Protein AF-A0A7R9B9U2-F1 (afdb_monomer_lite)

Sequence (129 aa):
MHIVNLHWIIADDVPTCNTMIGKLLNKFGIPFTHIASPMPDVYRKSSVVPRGVANRRAALGWIRKNIHSGVLYFGDDDNTFDLELFDEIRFTNKVSMFPVGLIGDYSVSSPVLKEVKQLNICFILFLNK

pLDDT: mean 85.17, std 16.53, range [28.7, 96.31]

Radius of gyration: 16.4 Å; chains: 1; bounding box: 38×35×41 Å

InterPro domains:
  IPR005027 Glycosyl transferase, family 43 [PF03360] (1-116)
  IPR005027 Glycosyl transferase, family 43 [PTHR10896] (2-114)
  IPR029044 Nucleotide-diphospho-sugar transferases [G3DSA:3.90.550.10] (1-121)
  IPR029044 Nucleotide-diphospho-sugar transferases [SSF53448] (1-115)

Structure (mmCIF, N/CA/C/O backbone):
data_AF-A0A7R9B9U2-F1
#
_entry.id   AF-A0A7R9B9U2-F1
#
loop_
_atom_site.group_PDB
_atom_site.id
_atom_site.type_symbol
_atom_site.label_atom_id
_atom_site.label_alt_id
_atom_site.label_comp_id
_atom_site.label_asym_id
_atom_site.label_entity_id
_atom_site.label_seq_id
_atom_site.pdbx_PDB_ins_code
_atom_site.Cartn_x
_atom_site.Cartn_y
_atom_site.Cartn_z
_atom_site.occupancy
_atom_site.B_iso_or_equiv
_atom_site.auth_seq_id
_atom_site.auth_comp_id
_atom_site.auth_asym_id
_atom_site.auth_atom_id
_atom_site.pdbx_PDB_model_num
ATOM 1 N N . MET A 1 1 ? -6.814 -17.781 2.636 1.00 72.94 1 MET A N 1
ATOM 2 C CA . MET A 1 1 ? -6.693 -16.328 2.882 1.00 72.94 1 MET A CA 1
ATOM 3 C C . MET A 1 1 ? -7.606 -15.963 4.040 1.00 72.94 1 MET A C 1
ATOM 5 O O . MET A 1 1 ? -8.658 -16.581 4.135 1.00 72.94 1 MET A O 1
ATOM 9 N N . HIS A 1 2 ? -7.211 -15.027 4.907 1.00 88.12 2 HIS A N 1
ATOM 10 C CA . HIS A 1 2 ? -7.968 -14.697 6.128 1.00 88.12 2 HIS A CA 1
ATOM 11 C C . HIS A 1 2 ? -8.824 -13.428 5.995 1.00 88.12 2 HIS A C 1
ATOM 13 O O . HIS A 1 2 ? -9.894 -13.353 6.584 1.00 88.12 2 HIS A O 1
ATOM 19 N N . ILE A 1 3 ? -8.390 -12.459 5.183 1.00 90.69 3 ILE A N 1
ATOM 20 C CA . ILE A 1 3 ? -9.098 -11.187 4.994 1.00 90.69 3 ILE A CA 1
ATOM 21 C C . ILE A 1 3 ? -10.133 -11.316 3.870 1.00 90.69 3 ILE A C 1
ATOM 23 O O . ILE A 1 3 ? -9.778 -11.596 2.722 1.00 90.69 3 ILE A O 1
ATOM 27 N N . VAL A 1 4 ? -11.409 -11.086 4.193 1.00 90.94 4 VAL A N 1
ATOM 28 C CA . VAL A 1 4 ? -12.510 -11.010 3.214 1.00 90.94 4 VAL A CA 1
ATOM 29 C C . VAL A 1 4 ? -12.470 -9.702 2.412 1.00 90.94 4 VAL A C 1
ATOM 31 O O . VAL A 1 4 ? -11.942 -8.694 2.884 1.00 90.94 4 VAL A O 1
ATOM 34 N N . ASN A 1 5 ? -13.036 -9.713 1.201 1.00 90.94 5 ASN A N 1
ATOM 35 C CA . ASN A 1 5 ? -13.239 -8.551 0.314 1.00 90.94 5 ASN A CA 1
ATOM 36 C C . ASN A 1 5 ? -11.982 -7.691 0.017 1.00 90.94 5 ASN A C 1
ATOM 38 O O . ASN A 1 5 ? -12.083 -6.531 -0.388 1.00 90.94 5 ASN A O 1
ATOM 42 N N . LEU A 1 6 ? -10.788 -8.279 0.158 1.00 93.06 6 LEU A N 1
ATOM 43 C CA . LEU A 1 6 ? -9.498 -7.686 -0.207 1.00 93.06 6 LEU A CA 1
ATOM 44 C C . LEU A 1 6 ? -9.249 -7.767 -1.723 1.00 93.06 6 LEU A C 1
ATOM 46 O O . LEU A 1 6 ? -9.461 -8.818 -2.330 1.00 93.06 6 LEU A O 1
ATOM 50 N N . HIS A 1 7 ? -8.712 -6.692 -2.312 1.00 94.50 7 HIS A N 1
ATOM 51 C CA . HIS A 1 7 ? -8.168 -6.698 -3.676 1.00 94.50 7 HIS A CA 1
ATOM 52 C C . HIS A 1 7 ? -6.737 -6.150 -3.677 1.00 94.50 7 HIS A C 1
ATOM 54 O O . HIS A 1 7 ? -6.510 -4.968 -3.416 1.00 94.50 7 HIS A O 1
ATOM 60 N N . TRP A 1 8 ? -5.757 -7.002 -3.971 1.00 95.19 8 TRP A N 1
ATOM 61 C CA . TRP A 1 8 ? -4.342 -6.659 -3.842 1.00 95.19 8 TRP A CA 1
ATOM 62 C C . TRP A 1 8 ? -3.829 -5.935 -5.094 1.00 95.19 8 TRP A C 1
ATOM 64 O O . TRP A 1 8 ? -3.770 -6.504 -6.184 1.00 95.19 8 TRP A O 1
ATOM 74 N N . ILE A 1 9 ? -3.433 -4.669 -4.956 1.00 95.94 9 ILE A N 1
ATOM 75 C CA . ILE A 1 9 ? -2.789 -3.912 -6.038 1.00 95.94 9 ILE A CA 1
ATOM 76 C C . ILE A 1 9 ? -1.275 -3.964 -5.827 1.00 95.94 9 ILE A C 1
ATOM 78 O O . ILE A 1 9 ? -0.758 -3.333 -4.908 1.00 95.94 9 ILE A O 1
ATOM 82 N N . ILE A 1 10 ? -0.578 -4.704 -6.688 1.00 95.19 10 ILE A N 1
ATOM 83 C CA . ILE A 1 10 ? 0.881 -4.815 -6.710 1.00 95.19 10 ILE A CA 1
ATOM 84 C C . ILE A 1 10 ? 1.382 -3.895 -7.819 1.00 95.19 10 ILE A C 1
ATOM 86 O O . ILE A 1 10 ? 1.006 -4.058 -8.982 1.00 95.19 10 ILE A O 1
ATOM 90 N N . ALA A 1 11 ? 2.223 -2.929 -7.471 1.00 94.44 11 ALA A N 1
ATOM 91 C CA . ALA A 1 11 ? 2.845 -2.022 -8.423 1.00 94.44 11 ALA A CA 1
ATOM 92 C C . ALA A 1 11 ? 4.364 -2.054 -8.225 1.00 94.44 11 ALA A C 1
ATOM 94 O O . ALA A 1 11 ? 4.843 -1.772 -7.128 1.00 94.44 11 ALA A O 1
ATOM 95 N N . ASP A 1 12 ? 5.104 -2.390 -9.281 1.00 91.50 12 ASP A N 1
ATOM 96 C CA . ASP A 1 12 ? 6.541 -2.685 -9.238 1.00 91.50 12 ASP A CA 1
ATOM 97 C C . ASP A 1 12 ? 7.367 -1.558 -9.894 1.00 91.50 12 ASP A C 1
ATOM 99 O O . ASP A 1 12 ? 6.945 -0.975 -10.899 1.00 91.50 12 ASP A O 1
ATOM 103 N N . ASP A 1 13 ? 8.583 -1.288 -9.395 1.00 92.38 13 ASP A N 1
ATOM 104 C CA . ASP A 1 13 ? 9.549 -0.379 -10.051 1.00 92.38 13 ASP A CA 1
ATOM 105 C C . ASP A 1 13 ? 10.317 -1.103 -11.178 1.00 92.38 13 ASP A C 1
ATOM 107 O O . ASP A 1 13 ? 11.526 -1.323 -11.116 1.00 92.38 13 ASP A O 1
ATOM 111 N N . VAL A 1 14 ? 9.582 -1.519 -12.209 1.00 92.81 14 VAL A N 1
ATOM 112 C CA . VAL A 1 14 ? 10.098 -2.205 -13.406 1.00 92.81 14 VAL A CA 1
ATOM 113 C C . VAL A 1 14 ? 9.365 -1.710 -14.658 1.00 92.81 14 VAL A C 1
ATOM 115 O O . VAL A 1 14 ? 8.203 -1.315 -14.560 1.00 92.81 14 VAL A O 1
ATOM 118 N N . PRO A 1 15 ? 9.991 -1.741 -15.850 1.00 94.00 15 PRO A N 1
ATOM 119 C CA . PRO A 1 15 ? 9.350 -1.295 -17.089 1.00 94.00 15 PRO A CA 1
ATOM 120 C C . PRO A 1 15 ? 8.269 -2.255 -17.616 1.00 94.00 15 PRO A C 1
ATOM 122 O O . PRO A 1 15 ? 7.418 -1.834 -18.396 1.00 94.00 15 PRO A O 1
ATOM 125 N N . THR A 1 16 ? 8.282 -3.530 -17.212 1.00 95.38 16 THR A N 1
ATOM 126 C CA . THR A 1 16 ? 7.327 -4.565 -17.644 1.00 95.38 16 THR A CA 1
ATOM 127 C C . THR A 1 16 ? 7.011 -5.533 -16.501 1.00 95.38 16 THR A C 1
ATOM 129 O O . THR A 1 16 ? 7.877 -5.839 -15.685 1.00 95.38 16 THR A O 1
ATOM 132 N N . CYS A 1 17 ? 5.767 -6.022 -16.421 1.00 94.12 17 CYS A N 1
ATOM 133 C CA . CYS A 1 17 ? 5.313 -6.854 -15.302 1.00 94.12 17 CYS A CA 1
ATOM 134 C C . CYS A 1 17 ? 6.099 -8.174 -15.211 1.00 94.12 17 CYS A C 1
ATOM 136 O O . CYS A 1 17 ? 6.168 -8.944 -16.172 1.00 94.12 17 CYS A O 1
ATOM 138 N N . ASN A 1 18 ? 6.662 -8.467 -14.036 1.00 92.25 18 ASN A N 1
ATOM 139 C CA . ASN A 1 18 ? 7.468 -9.667 -13.819 1.00 92.25 18 ASN A CA 1
ATOM 140 C C . ASN A 1 18 ? 6.607 -10.948 -13.856 1.00 92.25 18 ASN A C 1
ATOM 142 O O . ASN A 1 18 ? 5.736 -11.160 -13.010 1.00 92.25 18 ASN A O 1
ATOM 146 N N . THR A 1 19 ? 6.894 -11.851 -14.801 1.00 93.81 19 THR A N 1
ATOM 147 C CA . THR A 1 19 ? 6.146 -13.114 -14.962 1.00 93.81 19 THR A CA 1
ATOM 148 C C . THR A 1 19 ? 6.278 -14.070 -13.770 1.00 93.81 19 THR A C 1
ATOM 150 O O . THR A 1 19 ? 5.392 -14.901 -13.568 1.00 93.81 19 THR A O 1
ATOM 153 N N . MET A 1 20 ? 7.333 -13.953 -12.954 1.00 94.31 20 MET A N 1
ATOM 154 C CA . MET A 1 20 ? 7.460 -14.698 -11.696 1.00 94.31 20 MET A CA 1
ATOM 155 C C . MET A 1 20 ? 6.416 -14.228 -10.677 1.00 94.31 20 MET A C 1
ATOM 157 O O . MET A 1 20 ? 5.723 -15.059 -10.094 1.00 94.31 20 MET A O 1
ATOM 161 N N . ILE A 1 21 ? 6.259 -12.910 -10.520 1.00 92.88 21 ILE A N 1
ATOM 162 C CA . ILE A 1 21 ? 5.288 -12.301 -9.600 1.00 92.88 21 ILE A CA 1
ATOM 163 C C . ILE A 1 21 ? 3.865 -12.646 -10.052 1.00 92.88 21 ILE A C 1
ATOM 165 O O . ILE A 1 21 ? 3.087 -13.163 -9.256 1.00 92.88 21 ILE A O 1
ATOM 169 N N . GLY A 1 22 ? 3.553 -12.525 -11.347 1.00 93.50 22 GLY A N 1
ATOM 170 C CA . GLY A 1 22 ? 2.263 -12.976 -11.886 1.00 93.50 22 GLY A CA 1
ATOM 171 C C . GLY A 1 22 ? 1.976 -14.467 -11.625 1.00 93.50 22 GLY A C 1
ATOM 172 O O . GLY A 1 22 ? 0.861 -14.828 -11.251 1.00 93.50 22 GLY A O 1
ATOM 173 N N . LYS A 1 23 ? 2.976 -15.353 -11.750 1.00 95.12 23 LYS A N 1
ATOM 174 C CA . LYS A 1 23 ? 2.841 -16.786 -11.408 1.00 95.12 23 LYS A CA 1
ATOM 175 C C . LYS A 1 23 ? 2.691 -17.047 -9.904 1.00 95.12 23 LYS A C 1
ATOM 177 O O . LYS A 1 23 ? 2.121 -18.073 -9.541 1.00 95.12 23 LYS A O 1
ATOM 182 N N . LEU A 1 24 ? 3.211 -16.169 -9.049 1.00 95.00 24 LEU A N 1
ATOM 183 C CA . LEU A 1 24 ? 3.092 -16.263 -7.594 1.00 95.00 24 LEU A CA 1
ATOM 184 C C . LEU A 1 24 ? 1.712 -15.786 -7.121 1.00 95.00 24 LEU A C 1
ATOM 186 O O . LEU A 1 24 ? 1.024 -16.531 -6.430 1.00 95.00 24 LEU A O 1
ATOM 190 N N . LEU A 1 25 ? 1.266 -14.610 -7.572 1.00 93.56 25 LEU A N 1
ATOM 191 C CA . LEU A 1 25 ? -0.032 -14.025 -7.214 1.00 93.56 25 LEU A CA 1
ATOM 192 C C . LEU A 1 25 ? -1.206 -14.944 -7.580 1.00 93.56 25 LEU A C 1
ATOM 194 O O . LEU A 1 25 ? -2.089 -15.180 -6.755 1.00 93.56 25 LEU A O 1
ATOM 198 N N . ASN A 1 26 ? -1.155 -15.572 -8.761 1.00 94.19 26 ASN A N 1
ATOM 199 C CA . ASN A 1 26 ? -2.141 -16.570 -9.190 1.00 94.19 26 ASN A CA 1
ATOM 200 C C . ASN A 1 26 ? -2.260 -17.790 -8.248 1.00 94.19 26 ASN A C 1
ATOM 202 O O . ASN A 1 26 ? -3.300 -18.444 -8.245 1.00 94.19 26 ASN A O 1
ATOM 206 N N . LYS A 1 27 ? -1.238 -18.112 -7.437 1.00 95.44 27 LYS A N 1
ATOM 207 C CA . LYS A 1 27 ? -1.301 -19.217 -6.459 1.00 95.44 27 LYS A CA 1
ATOM 208 C C . LYS A 1 27 ? -1.980 -18.835 -5.144 1.00 95.44 27 LYS A C 1
ATOM 210 O O . LYS A 1 27 ? -2.402 -19.729 -4.419 1.00 95.44 27 LYS A O 1
ATOM 215 N N . PHE A 1 28 ? -2.072 -17.547 -4.814 1.00 91.62 28 PHE A N 1
ATOM 216 C CA . PHE A 1 28 ? -2.641 -17.105 -3.537 1.00 91.62 28 PHE A CA 1
ATOM 217 C C . PHE A 1 28 ? -4.177 -17.077 -3.529 1.00 91.62 28 PHE A C 1
ATOM 219 O O . PHE A 1 28 ? -4.776 -17.054 -2.455 1.00 91.62 28 PHE A O 1
ATOM 226 N N . GLY A 1 29 ? -4.822 -17.068 -4.703 1.00 90.38 29 GLY A N 1
ATOM 227 C CA . GLY A 1 29 ? -6.286 -17.010 -4.825 1.00 90.38 29 GLY A CA 1
ATOM 228 C C . GLY A 1 29 ? -6.910 -15.682 -4.373 1.00 90.38 29 GLY A C 1
ATOM 229 O O . GLY A 1 29 ? -8.120 -15.610 -4.179 1.00 90.38 29 GLY A O 1
ATOM 230 N N . ILE A 1 30 ? -6.097 -14.638 -4.188 1.00 91.88 30 ILE A N 1
ATOM 231 C CA . ILE A 1 30 ? -6.535 -13.283 -3.836 1.00 91.88 30 ILE A CA 1
ATOM 232 C C . ILE A 1 30 ? -6.827 -12.529 -5.146 1.00 91.88 30 ILE A C 1
ATOM 234 O O . ILE A 1 30 ? -5.972 -12.563 -6.034 1.00 91.88 30 ILE A O 1
ATOM 238 N N . PRO A 1 31 ? -7.967 -11.828 -5.299 1.00 93.75 31 PRO A N 1
ATOM 239 C CA . PRO A 1 31 ? -8.174 -10.900 -6.411 1.00 93.75 31 PRO A CA 1
ATOM 240 C C . PRO A 1 31 ? -7.052 -9.858 -6.453 1.00 93.75 31 PRO A C 1
ATOM 242 O O . PRO A 1 31 ? -6.740 -9.249 -5.429 1.00 93.75 31 PRO A O 1
ATOM 245 N N . PHE A 1 32 ? -6.412 -9.671 -7.611 1.00 94.88 32 PHE A N 1
ATOM 246 C CA . PHE A 1 32 ? -5.244 -8.797 -7.708 1.00 94.88 32 PHE A CA 1
ATOM 247 C C . PHE A 1 32 ? -5.194 -7.954 -8.984 1.00 94.88 32 PHE A C 1
ATOM 249 O O . PHE A 1 32 ? -5.886 -8.194 -9.975 1.00 94.88 32 PHE A O 1
ATOM 256 N N . THR A 1 33 ? -4.337 -6.938 -8.969 1.00 95.69 33 THR A N 1
ATOM 257 C CA . THR A 1 33 ? -3.930 -6.174 -10.151 1.00 95.69 33 THR A CA 1
ATOM 258 C C . THR A 1 33 ? -2.431 -5.944 -10.087 1.00 95.69 33 THR A C 1
ATOM 260 O O . THR A 1 33 ? -1.933 -5.423 -9.095 1.00 95.69 33 THR A O 1
ATOM 263 N N . HIS A 1 34 ? -1.718 -6.338 -11.142 1.00 95.38 34 HIS A N 1
ATOM 264 C CA . HIS A 1 34 ? -0.264 -6.213 -11.239 1.00 95.38 34 HIS A CA 1
ATOM 265 C C . HIS A 1 34 ? 0.106 -5.115 -12.242 1.00 95.38 34 HIS A C 1
ATOM 267 O O . HIS A 1 34 ? -0.341 -5.150 -13.389 1.00 95.38 34 HIS A O 1
ATOM 273 N N . ILE A 1 35 ? 0.889 -4.129 -11.802 1.00 95.88 35 ILE A N 1
ATOM 274 C CA . ILE A 1 35 ? 1.193 -2.902 -12.545 1.00 95.88 35 ILE A CA 1
ATOM 275 C C . ILE A 1 35 ? 2.713 -2.723 -12.660 1.00 95.88 35 ILE A C 1
ATOM 277 O O . ILE A 1 35 ? 3.419 -2.672 -11.657 1.00 95.88 35 ILE A O 1
ATOM 281 N N . ALA A 1 36 ? 3.214 -2.547 -13.883 1.00 96.31 36 ALA A N 1
ATOM 282 C CA . ALA A 1 36 ? 4.560 -2.032 -14.123 1.00 96.31 36 ALA A CA 1
ATOM 283 C C . ALA A 1 36 ? 4.557 -0.502 -13.984 1.00 96.31 36 ALA A C 1
ATOM 285 O O . ALA A 1 36 ? 3.782 0.189 -14.649 1.00 96.31 36 ALA A O 1
ATOM 286 N N . SER A 1 37 ? 5.403 0.032 -13.105 1.00 95.81 37 SER A N 1
ATOM 287 C CA . SER A 1 37 ? 5.426 1.453 -12.741 1.00 95.81 37 SER A CA 1
ATOM 288 C C . SER A 1 37 ? 6.860 1.954 -12.525 1.00 95.81 37 SER A C 1
ATOM 290 O O . SER A 1 37 ? 7.232 2.283 -11.398 1.00 95.81 37 SER A O 1
ATOM 292 N N . PRO A 1 38 ? 7.687 2.018 -13.585 1.00 94.88 38 PRO A N 1
ATOM 293 C CA . PRO A 1 38 ? 9.092 2.370 -13.449 1.00 94.88 38 PRO A CA 1
ATOM 294 C C . PRO A 1 38 ? 9.256 3.808 -12.939 1.00 94.88 38 PRO A C 1
ATOM 296 O O . PRO A 1 38 ? 8.713 4.764 -13.499 1.00 94.88 38 PRO A O 1
ATOM 299 N N . MET A 1 39 ? 10.058 3.972 -11.892 1.00 94.06 39 MET A N 1
ATOM 300 C CA . MET A 1 39 ? 10.524 5.261 -11.401 1.00 94.06 39 MET A CA 1
ATOM 301 C C . MET A 1 39 ? 11.344 5.976 -12.493 1.00 94.06 39 MET A C 1
ATOM 303 O O . MET A 1 39 ? 12.277 5.378 -13.037 1.0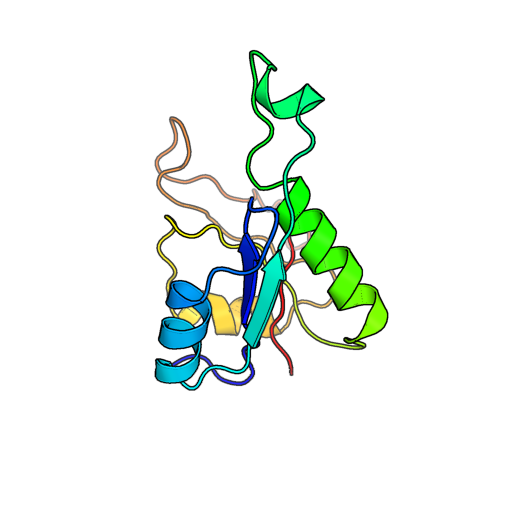0 94.06 39 MET A O 1
ATOM 307 N N . PRO A 1 40 ? 11.046 7.251 -12.812 1.00 92.75 40 PRO A N 1
ATOM 308 C CA . PRO A 1 40 ? 11.826 8.021 -13.778 1.00 92.75 40 PRO A CA 1
ATOM 309 C C . PRO A 1 40 ? 13.302 8.155 -13.378 1.00 92.75 40 PRO A C 1
ATOM 311 O O . PRO A 1 40 ? 13.618 8.437 -12.220 1.00 92.75 40 PRO A O 1
ATOM 314 N N . ASP A 1 41 ? 14.212 8.027 -14.346 1.00 91.06 41 ASP A N 1
ATOM 315 C CA . ASP A 1 41 ? 15.661 7.941 -14.091 1.00 91.06 41 ASP A CA 1
ATOM 316 C C . ASP A 1 41 ? 16.272 9.194 -13.447 1.00 91.06 41 ASP A C 1
ATOM 318 O O . ASP A 1 41 ? 17.294 9.104 -12.764 1.00 91.06 41 ASP A O 1
ATOM 322 N N . VAL A 1 42 ? 15.616 10.351 -13.591 1.00 91.38 42 VAL A N 1
ATOM 323 C CA . VAL A 1 42 ? 15.966 11.589 -12.871 1.00 91.38 42 VAL A CA 1
ATOM 324 C C . VAL A 1 42 ? 15.928 11.411 -11.348 1.00 91.38 42 VAL A C 1
ATOM 326 O O . VAL A 1 42 ? 16.709 12.040 -10.643 1.00 91.38 42 VAL A O 1
ATOM 329 N N . TYR A 1 43 ? 15.082 10.510 -10.839 1.00 91.06 43 TYR A N 1
ATOM 330 C CA . TYR A 1 43 ? 14.987 10.186 -9.415 1.00 91.06 43 TYR A CA 1
ATOM 331 C C . TYR A 1 43 ? 15.893 9.018 -9.001 1.00 91.06 43 TYR A C 1
ATOM 333 O O . TYR A 1 43 ? 16.316 8.972 -7.848 1.00 91.06 43 TYR A O 1
ATOM 341 N N . ARG A 1 44 ? 16.267 8.118 -9.929 1.00 86.62 44 ARG A N 1
ATOM 342 C CA . ARG A 1 44 ? 17.257 7.047 -9.669 1.00 86.62 44 ARG A CA 1
ATOM 343 C C . ARG A 1 44 ? 18.656 7.591 -9.363 1.00 86.62 44 ARG A C 1
ATOM 345 O O . ARG A 1 44 ? 19.425 6.926 -8.682 1.00 86.62 44 ARG A O 1
ATOM 352 N N . LYS A 1 45 ? 18.979 8.785 -9.875 1.00 86.44 45 LYS A N 1
ATOM 353 C CA . LYS A 1 45 ? 20.270 9.476 -9.690 1.00 86.44 45 LYS A CA 1
ATOM 354 C C . LYS A 1 45 ? 20.259 10.516 -8.557 1.00 86.44 45 LYS A C 1
ATOM 356 O O . LYS A 1 45 ? 21.238 11.233 -8.382 1.00 86.44 45 LYS A O 1
ATOM 361 N N . SER A 1 46 ? 19.158 10.618 -7.810 1.00 86.44 46 SER A N 1
ATOM 362 C CA . SER A 1 46 ? 19.040 11.502 -6.648 1.00 86.44 46 SER A CA 1
ATOM 363 C C . SER A 1 46 ? 19.826 10.953 -5.453 1.00 86.44 46 SER A C 1
ATOM 365 O O . SER A 1 46 ? 19.845 9.744 -5.233 1.00 86.44 46 SER A O 1
ATOM 367 N N . SER A 1 47 ? 20.402 11.834 -4.629 1.00 84.81 47 SER A N 1
ATOM 368 C CA . SER A 1 47 ? 20.975 11.458 -3.325 1.00 84.81 47 SER A CA 1
ATOM 369 C C . SER A 1 47 ? 19.916 10.943 -2.341 1.00 84.81 47 SER A C 1
ATOM 371 O O . SER A 1 47 ? 20.226 10.142 -1.463 1.00 84.81 47 SER A O 1
ATOM 373 N N . VAL A 1 48 ? 18.656 11.359 -2.515 1.00 85.25 48 VAL A N 1
ATOM 374 C CA . VAL A 1 48 ? 17.485 10.838 -1.798 1.00 85.25 48 VAL A CA 1
ATOM 375 C C . VAL A 1 48 ? 16.519 10.249 -2.822 1.00 85.25 48 VAL A C 1
ATOM 377 O O . VAL A 1 48 ? 15.877 10.981 -3.579 1.00 85.25 48 VAL A O 1
ATOM 380 N N . VAL A 1 49 ? 16.436 8.919 -2.873 1.00 87.38 49 VAL A N 1
ATOM 381 C CA . VAL A 1 49 ? 15.624 8.187 -3.857 1.00 87.38 49 VAL A CA 1
ATOM 382 C C . VAL A 1 49 ? 14.184 8.012 -3.334 1.00 87.38 49 VAL A C 1
ATOM 384 O O . VAL A 1 49 ? 13.997 7.352 -2.310 1.00 87.38 49 VAL A O 1
ATOM 387 N N . PRO A 1 50 ? 13.150 8.550 -4.013 1.00 85.75 50 PRO A N 1
ATOM 388 C CA . PRO A 1 50 ? 11.759 8.532 -3.551 1.00 85.75 50 PRO A CA 1
ATOM 389 C C . PRO A 1 50 ? 11.074 7.175 -3.811 1.00 85.75 50 PRO A C 1
ATOM 391 O O . PRO A 1 50 ? 10.199 7.045 -4.674 1.00 85.75 50 PRO A O 1
ATOM 394 N N . ARG A 1 51 ? 11.488 6.146 -3.059 1.00 87.06 51 ARG A N 1
ATOM 395 C CA . ARG A 1 51 ? 10.981 4.764 -3.162 1.00 87.06 51 ARG A CA 1
ATOM 396 C C . ARG A 1 51 ? 9.448 4.702 -3.071 1.00 87.06 51 ARG A C 1
ATOM 398 O O . ARG A 1 51 ? 8.819 5.451 -2.325 1.00 87.06 51 ARG A O 1
ATOM 405 N N . GLY A 1 52 ? 8.844 3.823 -3.871 1.00 88.75 52 GLY A N 1
ATOM 406 C CA . GLY A 1 52 ? 7.396 3.586 -3.9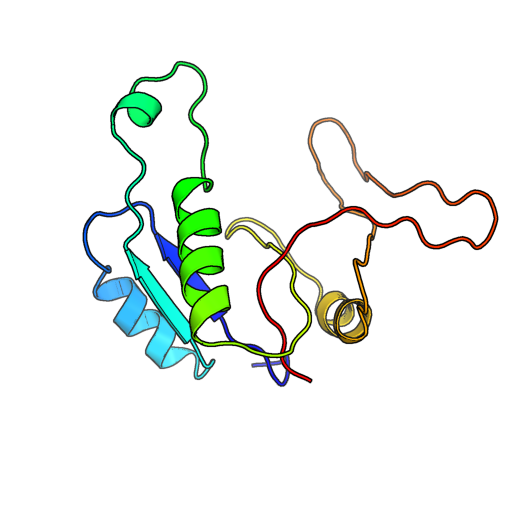13 1.00 88.75 52 GLY A CA 1
ATOM 407 C C . GLY A 1 52 ? 6.539 4.713 -4.514 1.00 88.75 52 GLY A C 1
ATOM 408 O O . GLY A 1 52 ? 5.364 4.484 -4.795 1.00 88.75 52 GLY A O 1
ATOM 409 N N . VAL A 1 53 ? 7.065 5.921 -4.763 1.00 91.56 53 VAL A N 1
ATOM 410 C CA . VAL A 1 53 ? 6.239 7.063 -5.214 1.00 91.56 53 VAL A CA 1
ATOM 411 C C . VAL A 1 53 ? 5.641 6.842 -6.609 1.00 91.56 53 VAL A C 1
ATOM 413 O O . VAL A 1 53 ? 4.478 7.189 -6.827 1.00 91.56 53 VAL A O 1
ATOM 416 N N . ALA A 1 54 ? 6.383 6.238 -7.542 1.00 93.69 54 ALA A N 1
ATOM 417 C CA . ALA A 1 54 ? 5.852 5.867 -8.858 1.00 93.69 54 ALA A CA 1
ATOM 418 C C . ALA A 1 54 ? 4.726 4.825 -8.727 1.00 93.69 54 ALA A C 1
ATOM 420 O O . ALA A 1 54 ? 3.631 5.017 -9.256 1.00 93.69 54 ALA A O 1
ATOM 421 N N . ASN A 1 55 ? 4.976 3.790 -7.930 1.00 94.06 55 ASN A N 1
ATOM 422 C CA . ASN A 1 55 ? 4.123 2.631 -7.693 1.00 94.06 55 ASN A CA 1
ATOM 423 C C . ASN A 1 55 ? 2.782 3.046 -7.063 1.00 94.06 55 ASN A C 1
ATOM 425 O O . ASN A 1 55 ? 1.712 2.791 -7.620 1.00 94.06 55 ASN A O 1
ATOM 429 N N . ARG A 1 56 ? 2.832 3.809 -5.961 1.00 94.56 56 ARG A N 1
ATOM 430 C CA . ARG A 1 56 ? 1.652 4.363 -5.275 1.00 94.56 56 ARG A CA 1
ATOM 431 C C . ARG A 1 56 ? 0.846 5.296 -6.191 1.00 94.56 56 ARG A C 1
ATOM 433 O O . ARG A 1 56 ? -0.383 5.255 -6.184 1.00 94.56 56 ARG A O 1
ATOM 440 N N . ARG A 1 57 ? 1.503 6.102 -7.040 1.00 95.06 57 ARG A N 1
ATOM 441 C CA . ARG A 1 57 ? 0.819 6.952 -8.040 1.00 95.06 57 ARG A CA 1
ATOM 442 C C . ARG A 1 57 ? 0.171 6.142 -9.166 1.00 95.06 57 ARG A C 1
ATOM 444 O O . ARG A 1 57 ? -0.925 6.502 -9.593 1.00 95.06 57 ARG A O 1
ATOM 451 N N . ALA A 1 58 ? 0.812 5.072 -9.634 1.00 95.62 58 ALA A N 1
ATOM 452 C CA . ALA A 1 58 ? 0.273 4.191 -10.667 1.00 95.62 58 ALA A CA 1
ATOM 453 C C . ALA A 1 58 ? -0.962 3.428 -10.160 1.00 95.62 58 ALA A C 1
ATOM 455 O O . ALA A 1 58 ? -1.999 3.443 -10.828 1.00 95.62 58 ALA A O 1
ATOM 456 N N . ALA A 1 59 ? -0.898 2.886 -8.938 1.00 96.12 59 ALA A N 1
ATOM 457 C CA . ALA A 1 59 ? -2.044 2.303 -8.246 1.00 96.12 59 ALA A CA 1
ATOM 458 C C . ALA A 1 59 ? -3.210 3.303 -8.150 1.00 96.12 59 ALA A C 1
ATOM 460 O O . ALA A 1 59 ? -4.305 3.011 -8.628 1.00 96.12 59 ALA A O 1
ATOM 461 N N . LEU A 1 60 ? -2.975 4.523 -7.641 1.00 95.62 60 LEU A N 1
ATOM 462 C CA . LEU A 1 60 ? -4.000 5.580 -7.571 1.00 95.62 60 LEU A CA 1
ATOM 463 C C . LEU A 1 60 ? -4.573 5.967 -8.949 1.00 95.62 60 LEU A C 1
ATOM 465 O O . LEU A 1 60 ? -5.744 6.340 -9.052 1.00 95.62 60 LEU A O 1
ATOM 469 N N . GLY A 1 61 ? -3.769 5.879 -10.011 1.00 96.00 61 GLY A N 1
ATOM 470 C CA . GLY A 1 61 ? -4.196 6.105 -11.394 1.00 96.00 61 GLY A CA 1
ATOM 471 C C . GLY A 1 61 ? -5.080 4.990 -11.965 1.00 96.00 61 GLY A C 1
ATOM 472 O O . GLY A 1 61 ? -5.983 5.284 -12.750 1.00 96.00 61 GLY A O 1
ATOM 473 N N . TRP A 1 62 ? -4.856 3.736 -11.559 1.00 96.19 62 TRP A N 1
ATOM 474 C CA . TRP A 1 62 ? -5.727 2.600 -11.883 1.00 96.19 62 TRP A CA 1
ATOM 475 C C . TRP A 1 62 ? -7.028 2.651 -11.070 1.00 96.19 62 TRP A C 1
ATOM 477 O O . TRP A 1 62 ? -8.113 2.597 -11.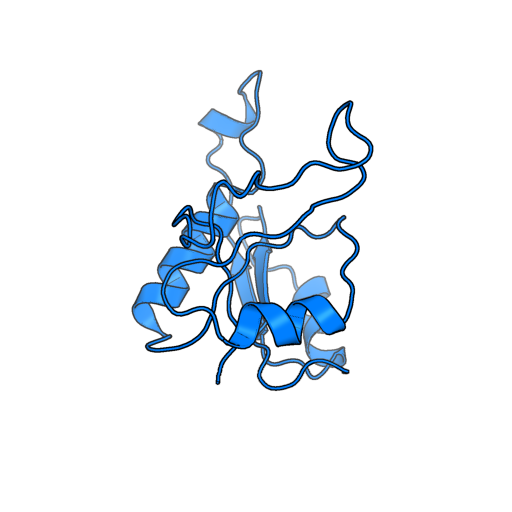649 1.00 96.19 62 TRP A O 1
ATOM 487 N N . ILE A 1 63 ? -6.921 2.862 -9.754 1.00 94.69 63 ILE A N 1
ATOM 488 C CA . ILE A 1 63 ? -8.032 3.013 -8.799 1.00 94.69 63 ILE A CA 1
ATOM 489 C C . ILE A 1 63 ? -9.097 3.975 -9.337 1.00 94.69 63 ILE A C 1
ATOM 491 O O . ILE A 1 63 ? -10.248 3.584 -9.512 1.00 94.69 63 ILE A O 1
ATOM 495 N N . ARG A 1 64 ? -8.696 5.204 -9.696 1.00 95.00 64 ARG A N 1
ATOM 496 C CA . ARG A 1 64 ? -9.597 6.279 -10.162 1.00 95.00 64 ARG A CA 1
ATOM 497 C C . ARG A 1 64 ? -10.358 5.972 -11.460 1.00 95.00 64 ARG A C 1
ATOM 499 O O . ARG A 1 64 ? -11.222 6.756 -11.836 1.00 95.00 64 ARG A O 1
ATOM 506 N N . LYS A 1 65 ? -10.013 4.886 -12.157 1.00 96.06 65 LYS A N 1
ATOM 507 C CA . LYS A 1 65 ? -10.649 4.444 -13.406 1.00 96.06 65 LYS A CA 1
ATOM 508 C C . LYS A 1 65 ? -11.486 3.171 -13.253 1.00 96.06 65 LYS A C 1
ATOM 510 O O . LYS A 1 65 ? -12.308 2.915 -14.121 1.00 96.06 65 LYS A O 1
ATOM 515 N N . ASN A 1 66 ? -11.251 2.375 -12.206 1.00 94.88 66 ASN A N 1
ATOM 516 C CA . ASN A 1 66 ? -11.801 1.018 -12.077 1.00 94.88 66 ASN A CA 1
ATOM 517 C C . ASN A 1 66 ? -12.616 0.798 -10.792 1.00 94.88 66 ASN A C 1
ATOM 519 O O . ASN A 1 66 ? -13.402 -0.141 -10.741 1.00 94.88 66 ASN A O 1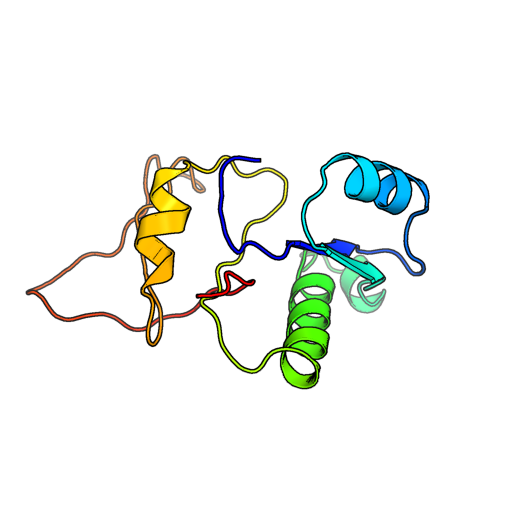
ATOM 523 N N . ILE A 1 67 ? -12.425 1.622 -9.754 1.00 90.94 67 ILE A N 1
ATOM 524 C CA . ILE A 1 67 ? -13.017 1.415 -8.428 1.00 90.94 67 ILE A CA 1
ATOM 525 C C . ILE A 1 67 ? -13.861 2.630 -8.026 1.00 90.94 67 ILE A C 1
ATOM 527 O O . ILE A 1 67 ? -13.412 3.772 -8.124 1.00 90.94 67 ILE A O 1
ATOM 531 N N . HIS A 1 68 ? -15.082 2.375 -7.549 1.00 87.44 68 HIS A N 1
ATOM 532 C CA . HIS A 1 68 ? -16.064 3.410 -7.188 1.00 87.44 68 HIS A CA 1
ATOM 533 C C . HIS A 1 68 ? -16.388 3.479 -5.687 1.00 87.44 68 HIS A C 1
ATOM 535 O O . HIS A 1 68 ? -16.978 4.458 -5.237 1.00 87.44 68 HIS A O 1
ATOM 541 N N . SER A 1 69 ? -16.017 2.460 -4.909 1.00 89.75 69 SER A N 1
ATOM 542 C CA . SER A 1 69 ? -16.229 2.387 -3.460 1.00 89.75 69 SER A CA 1
ATOM 543 C C . SER A 1 69 ? -15.178 1.475 -2.825 1.00 89.75 69 SER A C 1
ATOM 545 O O . SER A 1 69 ? -14.539 0.692 -3.522 1.00 89.75 69 SER A O 1
ATOM 547 N N . GLY A 1 70 ? -14.998 1.594 -1.513 1.00 90.81 70 GLY A N 1
ATOM 548 C CA . GLY A 1 70 ? -14.030 0.831 -0.728 1.00 90.81 70 GLY A CA 1
ATOM 549 C C . GLY A 1 70 ? -13.240 1.708 0.240 1.00 90.81 70 GLY A C 1
ATOM 550 O O . GLY A 1 70 ? -13.118 2.919 0.049 1.00 90.81 70 GLY A O 1
ATOM 551 N N . VAL A 1 71 ? -12.720 1.082 1.291 1.00 92.62 71 VAL A N 1
ATOM 552 C CA . VAL A 1 71 ? -11.699 1.656 2.177 1.00 92.62 71 VAL A CA 1
ATOM 553 C C . VAL A 1 71 ? -10.340 1.491 1.533 1.00 92.62 71 VAL A C 1
ATOM 555 O O . VAL A 1 71 ? -10.156 0.607 0.702 1.00 92.62 71 VAL A O 1
ATOM 558 N N . LEU A 1 72 ? -9.377 2.325 1.919 1.00 92.88 72 LEU A N 1
ATOM 559 C CA . LEU A 1 72 ? -8.044 2.258 1.374 1.00 92.88 72 LEU A CA 1
ATOM 560 C C . LEU A 1 72 ? -6.955 2.552 2.439 1.00 92.88 72 LEU A C 1
ATOM 562 O O . LEU A 1 72 ? -7.075 3.533 3.161 1.00 92.88 72 LEU A O 1
ATOM 566 N N . TYR A 1 73 ? -5.901 1.712 2.496 1.00 92.69 73 TYR A N 1
ATOM 567 C CA . TYR A 1 73 ? -4.681 1.736 3.338 1.00 92.69 73 TYR A CA 1
ATOM 568 C C . TYR A 1 73 ? -3.378 1.393 2.552 1.00 92.69 73 TYR A C 1
ATOM 570 O O . TYR A 1 73 ? -3.369 0.414 1.815 1.00 92.69 73 TYR A O 1
ATOM 578 N N . PHE A 1 74 ? -2.276 2.156 2.671 1.00 93.19 74 PHE A N 1
ATOM 579 C CA . PHE A 1 74 ? -0.974 1.785 2.060 1.00 93.19 74 PHE A CA 1
ATOM 580 C C . PHE A 1 74 ? -0.169 0.865 2.994 1.00 93.19 74 PHE A C 1
ATOM 582 O O . PHE A 1 74 ? 0.227 1.312 4.066 1.00 93.19 74 PHE A O 1
ATOM 589 N N . GLY A 1 75 ? 0.153 -0.351 2.545 1.00 90.31 75 GLY A N 1
ATOM 590 C CA . GLY A 1 75 ? 1.173 -1.211 3.156 1.00 90.31 75 GLY A CA 1
ATOM 591 C C . GLY A 1 75 ? 2.325 -1.466 2.181 1.00 90.31 75 GLY A C 1
ATOM 592 O O . GLY A 1 75 ? 2.068 -1.812 1.027 1.00 90.31 75 GLY A O 1
ATOM 593 N N . ASP A 1 76 ? 3.565 -1.283 2.639 1.00 85.94 76 ASP A N 1
ATOM 594 C CA . ASP A 1 76 ? 4.774 -1.686 1.904 1.00 85.94 76 ASP A CA 1
ATOM 595 C C . ASP A 1 76 ? 5.151 -3.142 2.261 1.00 85.94 76 ASP A C 1
ATOM 597 O O . ASP A 1 76 ? 4.706 -3.670 3.283 1.00 85.94 76 ASP A O 1
ATOM 601 N N . ASP A 1 77 ? 5.929 -3.811 1.407 1.00 88.50 77 ASP A N 1
ATOM 602 C CA . ASP A 1 77 ? 6.102 -5.274 1.375 1.00 88.50 77 ASP A CA 1
ATOM 603 C C . ASP A 1 77 ? 6.997 -5.876 2.476 1.00 88.50 77 ASP A C 1
ATOM 605 O O . ASP A 1 77 ? 7.017 -7.095 2.651 1.00 88.50 77 ASP A O 1
ATOM 609 N N . ASP A 1 78 ? 7.683 -5.034 3.246 1.00 88.50 78 ASP A N 1
ATOM 610 C CA . ASP A 1 78 ? 8.508 -5.388 4.407 1.00 88.50 78 ASP A CA 1
ATOM 611 C C . ASP A 1 78 ? 7.785 -5.237 5.763 1.00 88.50 78 ASP A C 1
ATOM 613 O O . ASP A 1 78 ? 8.322 -5.629 6.802 1.00 88.50 78 ASP A O 1
ATOM 617 N N . ASN A 1 79 ? 6.555 -4.712 5.774 1.00 90.88 79 ASN A N 1
ATOM 618 C CA . ASN A 1 79 ? 5.779 -4.517 6.999 1.00 90.88 79 ASN A CA 1
ATOM 619 C C . ASN A 1 79 ? 5.075 -5.803 7.463 1.00 90.88 79 ASN A C 1
ATOM 621 O O . ASN A 1 79 ? 4.649 -6.643 6.672 1.00 90.88 79 ASN A O 1
ATOM 625 N N . THR A 1 80 ? 4.888 -5.918 8.780 1.00 93.25 80 THR A N 1
ATOM 626 C CA . THR A 1 80 ? 4.041 -6.948 9.401 1.00 93.25 80 THR A CA 1
ATOM 627 C C . THR A 1 80 ? 2.689 -6.345 9.771 1.00 93.25 80 THR A C 1
ATOM 629 O O . THR A 1 80 ? 2.634 -5.254 10.336 1.00 93.25 80 THR A O 1
ATOM 632 N N . PHE A 1 81 ? 1.601 -7.061 9.481 1.00 91.38 81 PHE A N 1
ATOM 633 C CA . PHE A 1 81 ? 0.232 -6.616 9.746 1.00 91.38 81 PHE A CA 1
ATOM 634 C C . PHE A 1 81 ? -0.495 -7.634 10.623 1.00 91.38 81 PHE A C 1
ATOM 636 O O . PHE A 1 81 ? -0.426 -8.835 10.356 1.00 91.38 81 PHE A O 1
ATOM 643 N N . ASP A 1 82 ? -1.227 -7.151 11.626 1.00 93.56 82 ASP A N 1
ATOM 644 C CA . ASP A 1 82 ? -2.235 -7.966 12.303 1.00 93.56 82 ASP A CA 1
ATOM 645 C C . ASP A 1 82 ? -3.462 -8.161 11.389 1.00 93.56 82 ASP A C 1
ATOM 647 O O . ASP A 1 82 ? -3.699 -7.372 10.469 1.00 93.56 82 ASP A O 1
ATOM 651 N N . LEU A 1 83 ? -4.254 -9.204 11.633 1.00 93.50 83 LEU A N 1
ATOM 652 C CA . LEU A 1 83 ? -5.516 -9.424 10.932 1.00 93.50 83 LEU A CA 1
ATOM 653 C C . LEU A 1 83 ? -6.606 -8.457 11.423 1.00 93.50 83 LEU A C 1
ATOM 655 O O . LEU A 1 83 ? -7.370 -7.960 10.593 1.00 93.50 83 LEU A O 1
ATOM 659 N N . GLU A 1 84 ? -6.632 -8.128 12.722 1.00 93.31 84 GLU A N 1
ATOM 660 C CA . GLU A 1 84 ? -7.626 -7.220 13.327 1.00 93.31 84 GLU A CA 1
ATOM 661 C C . GLU A 1 84 ? -7.596 -5.821 12.687 1.00 93.31 84 GLU A C 1
ATOM 663 O O . GLU A 1 84 ? -8.638 -5.193 12.479 1.00 93.31 84 GLU A O 1
ATOM 668 N N . LEU A 1 85 ? -6.408 -5.370 12.259 1.00 92.12 85 LEU A N 1
ATOM 669 C CA . LEU A 1 85 ? -6.211 -4.106 11.545 1.00 92.12 85 LEU A CA 1
ATOM 670 C C . LEU A 1 85 ? -7.127 -3.975 10.317 1.00 92.12 85 LEU A C 1
ATOM 672 O O . LEU A 1 85 ? -7.647 -2.892 10.049 1.00 92.12 85 LEU A O 1
ATOM 676 N N . PHE A 1 86 ? -7.330 -5.062 9.567 1.00 92.12 86 PHE A N 1
ATOM 677 C CA . PHE A 1 86 ? -8.127 -5.041 8.338 1.00 92.12 86 PHE A CA 1
ATOM 678 C C . PHE A 1 86 ? -9.633 -4.976 8.59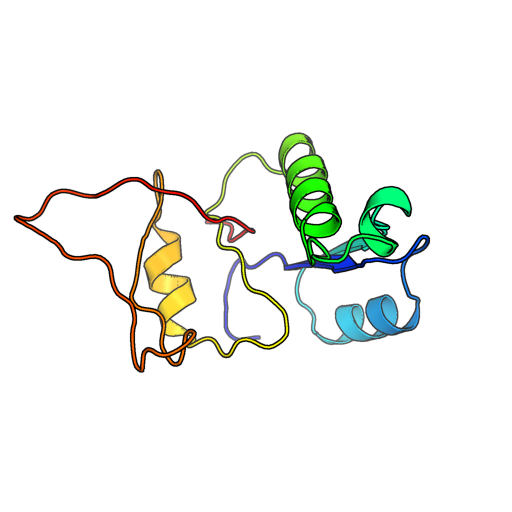0 1.00 92.12 86 PHE A C 1
ATOM 680 O O . PHE A 1 86 ? -10.365 -4.608 7.671 1.00 92.12 86 PHE A O 1
ATOM 687 N N . ASP A 1 87 ? -10.093 -5.300 9.799 1.00 92.00 87 ASP A N 1
ATOM 688 C CA . ASP A 1 87 ? -11.494 -5.162 10.192 1.00 92.00 87 ASP A CA 1
ATOM 689 C C . ASP A 1 87 ? -11.769 -3.790 10.819 1.00 92.00 87 ASP A C 1
ATOM 691 O O . ASP A 1 87 ? -12.751 -3.151 10.439 1.00 92.00 87 ASP A O 1
ATOM 695 N N . GLU A 1 88 ? -10.848 -3.259 11.630 1.00 91.06 88 GLU A N 1
ATOM 696 C CA . GLU A 1 88 ? -10.895 -1.875 12.129 1.00 91.06 88 GLU A CA 1
ATOM 697 C C . GLU A 1 88 ? -10.958 -0.843 10.988 1.00 91.06 88 GLU A C 1
ATOM 699 O O . GLU A 1 88 ? -11.881 -0.023 10.906 1.00 91.06 88 GLU A O 1
ATOM 704 N N . ILE A 1 89 ? -10.010 -0.893 10.042 1.00 91.69 89 ILE A N 1
ATOM 705 C CA . ILE A 1 89 ? -9.948 0.117 8.973 1.00 91.69 89 ILE A CA 1
ATOM 706 C C . ILE A 1 89 ? -11.148 0.035 8.020 1.00 91.69 89 ILE A C 1
ATOM 708 O O . ILE A 1 89 ? -11.512 1.060 7.439 1.00 91.69 89 ILE A O 1
ATOM 712 N N . ARG A 1 90 ? -11.799 -1.134 7.884 1.00 92.44 90 ARG A N 1
ATOM 713 C CA . ARG A 1 90 ? -12.878 -1.446 6.915 1.00 92.44 90 ARG A CA 1
ATOM 714 C C . ARG A 1 90 ? -14.092 -0.507 6.986 1.00 92.44 90 ARG A C 1
ATOM 716 O O . ARG A 1 90 ? -14.848 -0.386 6.018 1.00 92.44 90 ARG A O 1
ATOM 723 N N . PHE A 1 91 ? -14.256 0.202 8.101 1.00 90.00 91 PHE A N 1
ATOM 724 C CA . PHE A 1 91 ? -15.338 1.162 8.340 1.00 90.00 91 PHE A CA 1
ATOM 725 C C . PHE A 1 91 ? -14.964 2.629 8.049 1.00 90.00 91 PHE A C 1
ATOM 727 O O . PHE A 1 91 ? -15.780 3.531 8.256 1.00 90.00 91 PHE A O 1
ATOM 734 N N . THR A 1 92 ? -13.761 2.890 7.528 1.00 88.25 92 THR A N 1
ATOM 735 C CA . THR A 1 92 ? -13.262 4.238 7.209 1.00 88.25 92 THR A CA 1
ATOM 736 C C . THR A 1 92 ? -14.163 4.991 6.227 1.00 88.25 92 THR A C 1
ATOM 738 O O . THR A 1 92 ? -14.339 4.590 5.081 1.00 88.25 92 THR A O 1
ATOM 741 N N . ASN A 1 93 ? -14.681 6.147 6.658 1.00 87.25 93 ASN A N 1
ATOM 742 C CA . ASN A 1 93 ? -15.509 7.031 5.822 1.00 87.25 93 ASN A CA 1
ATOM 743 C C . ASN A 1 93 ? -14.740 8.231 5.232 1.00 87.25 93 ASN A C 1
ATOM 745 O O . ASN A 1 93 ? -15.228 8.876 4.306 1.00 87.25 93 ASN A O 1
ATOM 749 N N . LYS A 1 94 ? -13.563 8.561 5.784 1.00 88.50 94 LYS A N 1
ATOM 750 C CA . LYS A 1 94 ? -12.659 9.622 5.297 1.00 88.50 94 LYS A CA 1
ATOM 751 C C . LYS A 1 94 ? -11.208 9.160 5.394 1.00 88.50 94 LYS A C 1
ATOM 753 O O . LYS A 1 94 ? -10.639 8.779 4.380 1.00 88.50 94 LYS A O 1
ATOM 758 N N . VAL A 1 95 ? -10.652 9.125 6.608 1.00 84.06 95 VAL A N 1
ATOM 759 C CA . VAL A 1 95 ? -9.427 8.373 6.927 1.00 84.06 95 VAL A CA 1
ATOM 760 C C . VAL A 1 95 ? -9.478 7.858 8.369 1.00 84.06 95 VAL A C 1
ATOM 762 O O . VAL A 1 95 ? -9.987 8.552 9.247 1.00 84.06 95 VAL A O 1
ATOM 765 N N . SER A 1 96 ? -8.938 6.662 8.600 1.00 84.00 96 SER A N 1
ATOM 766 C CA . SER A 1 96 ? -8.540 6.121 9.903 1.00 84.00 96 SER A CA 1
ATOM 767 C C . SER A 1 96 ? -7.066 6.420 10.202 1.00 84.00 96 SER A C 1
ATOM 769 O O . SER A 1 96 ? -6.238 6.404 9.293 1.00 84.00 96 SER A O 1
ATOM 771 N N . MET A 1 97 ? -6.712 6.583 11.476 1.00 85.06 97 MET A N 1
ATOM 772 C CA . MET A 1 97 ? 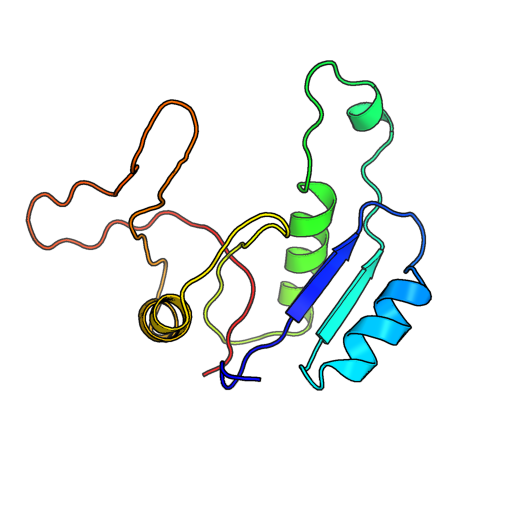-5.320 6.575 11.942 1.00 85.06 97 MET A CA 1
ATOM 773 C C . MET A 1 97 ? -5.205 5.663 13.163 1.00 85.06 97 MET A C 1
ATOM 775 O O . MET A 1 97 ? -6.104 5.648 14.000 1.00 85.06 97 MET A O 1
ATOM 779 N N . PHE A 1 98 ? -4.096 4.939 13.270 1.00 89.06 98 PHE A N 1
ATOM 780 C CA . PHE A 1 98 ? -3.827 3.947 14.312 1.00 89.06 98 PHE A CA 1
ATOM 781 C C . PHE A 1 98 ? -2.331 3.967 14.685 1.00 89.06 98 PHE A C 1
ATOM 783 O O . PHE A 1 98 ? -1.536 4.561 13.949 1.00 89.06 98 PHE A O 1
ATOM 790 N N . PRO A 1 99 ? -1.928 3.385 15.830 1.00 90.94 99 PRO A N 1
ATOM 791 C CA . PRO A 1 99 ? -0.520 3.262 16.202 1.00 90.94 99 PRO A CA 1
ATOM 792 C C . PRO A 1 99 ? 0.281 2.407 15.210 1.00 90.94 99 PRO A C 1
ATOM 794 O O . PRO A 1 99 ? -0.226 1.416 14.692 1.00 90.94 99 PRO A O 1
ATOM 797 N N . VAL A 1 100 ? 1.552 2.753 15.006 1.00 91.69 100 VAL A N 1
ATOM 798 C CA . VAL A 1 100 ? 2.524 1.970 14.227 1.00 91.69 100 VAL A CA 1
ATOM 799 C C . VAL A 1 100 ? 3.747 1.709 15.104 1.00 91.69 100 VAL A C 1
ATOM 801 O O . VAL A 1 100 ? 4.306 2.642 15.683 1.00 91.69 100 VAL A O 1
ATOM 804 N N . GLY A 1 101 ? 4.139 0.442 15.234 1.00 90.25 101 GLY A N 1
ATOM 805 C CA . GLY A 1 101 ? 5.323 0.028 15.992 1.00 90.25 101 GLY A CA 1
ATOM 806 C C . GLY A 1 101 ? 6.621 0.123 15.184 1.00 90.25 101 GLY A C 1
ATOM 807 O O . GLY A 1 101 ? 6.587 0.140 13.958 1.00 90.25 101 GLY A O 1
ATOM 808 N N . LEU A 1 102 ? 7.758 0.129 15.889 1.00 91.50 102 LEU A N 1
ATOM 809 C CA . LEU A 1 102 ? 9.117 -0.032 15.342 1.00 91.50 102 LEU A CA 1
ATOM 810 C C . LEU A 1 102 ? 9.453 0.937 14.187 1.00 91.50 102 LEU A C 1
ATOM 812 O O . LEU A 1 102 ? 9.981 0.532 13.152 1.00 91.50 102 LEU A O 1
ATOM 816 N N . ILE A 1 103 ? 9.132 2.222 14.358 1.00 82.94 103 ILE A N 1
ATOM 817 C CA . ILE A 1 103 ? 9.182 3.231 13.293 1.00 82.94 103 ILE A CA 1
ATOM 818 C C . ILE A 1 103 ? 10.228 4.317 13.582 1.00 82.94 103 ILE A C 1
ATOM 820 O O . ILE A 1 103 ? 10.049 5.186 14.437 1.00 82.94 103 ILE A O 1
ATOM 824 N N . GLY A 1 104 ? 11.331 4.282 12.828 1.00 81.56 104 GLY A N 1
ATOM 825 C CA . GLY A 1 104 ? 12.486 5.156 13.054 1.00 81.56 104 GLY A CA 1
ATOM 826 C C . GLY A 1 104 ? 13.112 4.899 14.426 1.00 81.56 104 GLY A C 1
ATOM 827 O O . GLY A 1 104 ? 13.275 3.750 14.828 1.00 81.56 104 GLY A O 1
ATOM 828 N N . ASP A 1 105 ? 13.409 5.967 15.166 1.00 86.19 105 ASP A N 1
ATOM 829 C CA . ASP A 1 105 ? 13.964 5.889 16.525 1.00 86.19 105 ASP A CA 1
ATOM 830 C C . ASP A 1 105 ? 12.902 5.578 17.610 1.00 86.19 105 ASP A C 1
ATOM 832 O O . ASP A 1 105 ? 13.203 5.606 18.806 1.00 86.19 105 ASP A O 1
ATOM 836 N N . TYR A 1 106 ? 11.646 5.301 17.226 1.00 80.00 106 TYR A N 1
ATOM 837 C CA . TYR A 1 106 ? 10.513 5.132 18.143 1.00 80.00 106 TYR A CA 1
ATOM 838 C C . TYR A 1 106 ? 10.000 3.687 18.203 1.00 80.00 106 TYR A C 1
ATOM 840 O O . TYR A 1 106 ? 9.727 3.052 17.184 1.00 80.00 106 TYR A O 1
ATOM 848 N N . SER A 1 107 ? 9.758 3.191 19.420 1.00 90.06 107 SER A N 1
ATOM 849 C CA . SER A 1 107 ? 9.123 1.884 19.644 1.00 90.06 107 SER A CA 1
ATOM 850 C C . SER A 1 107 ? 7.671 1.840 19.160 1.00 90.06 107 SER A C 1
ATOM 852 O O . SER A 1 107 ? 7.249 0.825 18.610 1.00 90.06 107 SER A O 1
ATOM 854 N N . VAL A 1 108 ? 6.925 2.937 19.333 1.00 89.06 108 VAL A N 1
ATOM 855 C CA . VAL A 1 108 ? 5.577 3.164 18.791 1.00 89.06 108 VAL A CA 1
ATOM 856 C C . VAL A 1 108 ? 5.411 4.649 18.458 1.00 89.06 108 VAL A C 1
ATOM 858 O O . VAL A 1 108 ? 5.754 5.507 19.270 1.00 89.06 108 VAL A O 1
ATOM 861 N N . SER A 1 109 ? 4.822 4.949 17.301 1.00 86.50 109 SER A N 1
ATOM 862 C CA . SER A 1 109 ? 4.264 6.265 16.966 1.00 86.50 109 SER A CA 1
ATOM 863 C C . SER A 1 109 ? 2.740 6.164 16.880 1.00 86.50 109 SER A C 1
ATOM 865 O O . SER A 1 109 ? 2.217 5.192 16.333 1.00 86.50 109 SER A O 1
ATOM 867 N N . SER A 1 110 ? 2.000 7.125 17.438 1.00 85.75 110 SER A N 1
ATOM 868 C CA . SER A 1 110 ? 0.534 7.065 17.506 1.00 85.75 110 SER A CA 1
ATOM 869 C C . SER A 1 110 ? -0.130 8.451 17.470 1.00 85.75 110 SER A C 1
ATOM 871 O O . SER A 1 110 ? 0.474 9.448 17.877 1.00 85.75 110 SER A O 1
ATOM 873 N N . PRO A 1 111 ? -1.381 8.553 16.978 1.00 83.69 111 PRO A N 1
ATOM 874 C CA . PRO A 1 111 ? -2.124 9.808 16.986 1.00 83.69 111 PRO A CA 1
ATOM 875 C C . PRO A 1 111 ? -2.579 10.181 18.406 1.00 83.69 111 PRO A C 1
ATOM 877 O O . PRO A 1 111 ? -3.313 9.439 19.056 1.00 83.69 111 PRO A O 1
ATOM 880 N N . VAL A 1 112 ? -2.196 11.371 18.877 1.00 85.56 112 VAL A N 1
ATOM 881 C CA . VAL A 1 112 ? -2.631 11.893 20.184 1.00 85.56 112 VAL A CA 1
ATOM 882 C C . VAL A 1 112 ? -4.044 12.470 20.079 1.00 85.56 112 VAL A C 1
ATOM 884 O O . VAL A 1 112 ? -4.258 13.512 19.456 1.00 85.56 112 VAL A O 1
ATOM 887 N N . LEU A 1 113 ? -5.009 11.817 20.726 1.00 82.38 113 LEU A N 1
ATOM 888 C CA . LEU A 1 113 ? -6.396 12.277 20.800 1.00 82.38 113 LEU A CA 1
ATOM 889 C C . LEU A 1 113 ? -6.581 13.251 21.977 1.00 82.38 113 LEU A C 1
ATOM 891 O O . LEU A 1 113 ? -6.277 12.919 23.122 1.00 82.38 113 LEU A O 1
ATOM 895 N N . LYS A 1 114 ? -7.103 14.453 21.703 1.00 68.06 114 LYS A N 1
ATOM 896 C CA . LYS A 1 114 ? -7.544 15.428 22.717 1.00 68.06 114 LYS A CA 1
ATOM 897 C C . LYS A 1 114 ? -9.045 15.644 22.566 1.00 68.06 114 LYS A C 1
ATOM 899 O O . LYS A 1 114 ? -9.473 16.309 21.626 1.00 68.06 114 LYS A O 1
ATOM 904 N N . GLU A 1 115 ? -9.808 15.070 23.497 1.00 61.19 115 GLU A N 1
ATOM 905 C CA . GLU A 1 115 ? -11.247 14.794 23.351 1.00 61.19 115 GLU A CA 1
ATOM 906 C C . GLU A 1 115 ? -11.563 13.875 22.152 1.00 61.19 115 GLU A C 1
ATOM 908 O O . GLU A 1 115 ? -10.732 13.630 21.275 1.00 61.19 115 GLU A O 1
ATOM 913 N N . VAL A 1 116 ? -12.781 13.326 22.106 1.00 51.16 116 VAL A N 1
ATOM 914 C CA . VAL A 1 116 ? -13.188 12.380 21.052 1.00 51.16 116 VAL A CA 1
ATOM 915 C C . VAL A 1 116 ? -13.598 13.141 19.784 1.00 51.16 116 VAL A C 1
ATOM 917 O O . VAL A 1 116 ? -14.779 13.310 19.485 1.00 51.16 116 VAL A O 1
ATOM 920 N N . LYS A 1 117 ? -12.605 13.632 19.035 1.00 50.53 117 LYS A N 1
ATOM 921 C CA . LYS A 1 117 ? -12.781 14.275 17.721 1.00 50.53 117 LYS A CA 1
ATOM 922 C C . LYS A 1 117 ? -11.878 13.604 16.686 1.00 50.53 117 LYS A C 1
ATOM 924 O O . LYS A 1 117 ? -10.658 13.602 16.816 1.00 50.53 117 LYS A O 1
ATOM 929 N N . GLN A 1 118 ? -12.491 13.034 15.647 1.00 45.44 118 GLN A N 1
ATOM 930 C CA . GLN A 1 118 ? -11.785 12.345 14.563 1.00 45.44 118 GLN A CA 1
ATOM 931 C C . GLN A 1 118 ? -10.884 13.313 13.777 1.00 45.44 118 GLN A C 1
ATOM 933 O O . GLN A 1 118 ? -11.361 14.228 13.102 1.00 45.44 118 GLN A O 1
ATOM 938 N N . LEU A 1 119 ? -9.573 13.081 13.836 1.00 44.00 119 LEU A N 1
ATOM 939 C CA . LEU A 1 119 ? -8.573 13.718 12.978 1.00 44.00 119 LEU A CA 1
ATOM 940 C C . LEU A 1 119 ? -8.589 13.073 11.577 1.00 44.00 119 LEU A C 1
ATOM 942 O O . LEU A 1 119 ? -8.768 11.867 11.452 1.00 44.00 119 LEU A O 1
ATOM 946 N N . ASN A 1 120 ? -8.413 13.875 10.520 1.00 36.31 120 ASN A N 1
ATOM 947 C CA . ASN A 1 120 ? -8.599 13.455 9.121 1.00 36.31 120 ASN A CA 1
ATOM 948 C C . ASN A 1 120 ? -7.308 13.663 8.288 1.00 36.31 120 ASN A C 1
ATOM 950 O O . ASN A 1 120 ? -7.175 14.705 7.648 1.00 36.31 120 ASN A O 1
ATOM 954 N N . ILE A 1 121 ? -6.360 12.711 8.282 1.00 37.69 121 ILE A N 1
ATOM 955 C CA . ILE A 1 121 ? -5.111 12.758 7.470 1.00 37.69 121 ILE A CA 1
ATOM 956 C C . ILE A 1 121 ? -4.801 11.354 6.891 1.00 37.69 121 ILE A C 1
ATOM 958 O O . ILE A 1 121 ? -5.072 10.368 7.559 1.00 37.69 121 ILE A O 1
ATOM 962 N N . CYS A 1 122 ? -4.308 11.274 5.640 1.00 28.70 122 CYS A N 1
ATOM 963 C CA . CYS A 1 122 ? -4.540 10.219 4.615 1.00 28.70 122 CYS A CA 1
ATOM 964 C C . CYS A 1 122 ? -3.394 9.206 4.321 1.00 28.70 122 CYS A C 1
ATOM 966 O O . CYS A 1 122 ? -2.288 9.677 4.077 1.00 28.70 122 CYS A O 1
ATOM 968 N N . PHE A 1 123 ? -3.682 7.887 4.157 1.00 36.84 123 PHE A N 1
ATOM 969 C CA . PHE A 1 123 ? -2.863 6.860 3.429 1.00 36.84 123 PHE A CA 1
ATOM 970 C C . PHE A 1 123 ? -3.705 5.640 2.915 1.00 36.84 123 PHE A C 1
ATOM 972 O O . PHE A 1 123 ? -4.617 5.245 3.629 1.00 36.84 123 PHE A O 1
ATOM 979 N N . ILE A 1 124 ? -3.467 5.079 1.691 1.00 35.72 124 ILE A N 1
ATOM 980 C CA . ILE A 1 124 ? -4.543 4.484 0.829 1.00 35.72 124 ILE A CA 1
ATOM 981 C C . ILE A 1 124 ? -4.260 3.376 -0.294 1.00 35.72 124 ILE A C 1
ATOM 983 O O . ILE A 1 124 ? -3.850 3.731 -1.395 1.00 35.72 124 ILE A O 1
ATOM 987 N N . LEU A 1 125 ? -4.661 2.080 -0.118 1.00 41.59 125 LEU A N 1
ATOM 988 C CA . LEU A 1 125 ? -4.940 0.947 -1.092 1.00 41.59 125 LEU A CA 1
ATOM 989 C C . LEU A 1 125 ? -6.072 -0.039 -0.616 1.00 41.59 125 LEU A C 1
ATOM 991 O O . LEU A 1 125 ? -6.280 -0.187 0.576 1.00 41.59 125 LEU A O 1
ATOM 995 N N . PHE A 1 126 ? -6.791 -0.759 -1.497 1.00 39.31 126 PHE A N 1
ATOM 996 C CA . PHE A 1 126 ? -8.223 -1.126 -1.304 1.00 39.31 126 PHE A CA 1
ATOM 997 C C . PHE A 1 126 ? -8.681 -2.370 -0.486 1.00 39.31 126 PHE A C 1
ATOM 999 O O . PHE A 1 126 ? -8.277 -3.504 -0.742 1.00 39.31 126 PHE A O 1
ATOM 1006 N N . LEU A 1 127 ? -9.724 -2.153 0.336 1.00 41.94 127 LEU A N 1
ATOM 1007 C CA . LEU A 1 127 ? -10.721 -3.129 0.814 1.00 41.94 127 LEU A CA 1
ATOM 1008 C C . LEU A 1 127 ? -12.112 -2.770 0.256 1.00 41.94 127 LEU A C 1
ATOM 1010 O O . LEU A 1 127 ? -12.575 -1.641 0.440 1.00 41.94 127 LEU A O 1
ATOM 1014 N N . ASN A 1 128 ? -12.819 -3.718 -0.363 1.00 36.72 128 ASN A N 1
ATOM 1015 C CA . ASN A 1 128 ? -14.242 -3.543 -0.677 1.00 36.72 128 ASN A CA 1
ATOM 1016 C C . ASN A 1 128 ? -15.103 -3.774 0.581 1.00 36.72 128 ASN A C 1
ATOM 1018 O O . ASN A 1 128 ? -14.678 -4.465 1.511 1.00 36.72 128 ASN A O 1
ATOM 1022 N N . LYS A 1 129 ? -16.308 -3.188 0.599 1.00 39.75 129 LYS A N 1
ATOM 1023 C CA . LYS A 1 129 ? -17.358 -3.524 1.574 1.00 39.75 129 LYS A CA 1
ATOM 1024 C C . LYS A 1 129 ? -18.096 -4.764 1.090 1.00 39.75 129 LYS A C 1
ATOM 1026 O O . LYS A 1 129 ? -18.611 -4.699 -0.045 1.00 39.75 129 LYS A O 1
#

Secondary structure (DSSP, 8-state):
--STTB-EEEEESSSS--HHHHHHHHHHT--EEEEE-PPPHHHHTSSS--TTHHHHHHHHHHHHHH-SS-EE----TT----STHHHHGGG-SS-----EEEETTEEEE----SSS---------EE--

Foldseek 3Di:
DQDPQDEAEAEDQAQDFDVVVVVVVVVVPHHYDYHYFHDDVVQVPDPDRPPCPRRLVVQVVVCVVPPDDFFWADDDPPDDDDPVVSVVRRPDPAGDFAKDAPPPPGRIDGDDDDPPDDDGDDHGDGGHD

Organism: Timema shepardi (NCBI:txid629360)